Protein AF-A0A1G7MU59-F1 (afdb_monomer)

Radius of gyration: 11.7 Å; Cα contacts (8 Å, |Δi|>4): 121; chains: 1; bounding box: 26×20×30 Å

Structure (mmCIF, N/CA/C/O backbone):
data_AF-A0A1G7MU59-F1
#
_entry.id   AF-A0A1G7MU59-F1
#
loop_
_atom_site.group_PDB
_atom_site.id
_atom_site.type_symbol
_atom_site.label_atom_id
_atom_site.label_alt_id
_atom_site.label_comp_id
_atom_site.label_asym_id
_atom_site.label_entity_id
_atom_site.label_seq_id
_atom_site.pdbx_P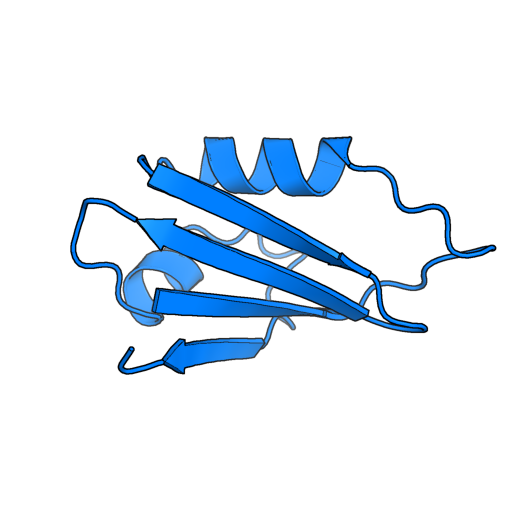DB_ins_code
_atom_site.Cartn_x
_atom_site.Cartn_y
_atom_site.Cartn_z
_atom_site.occupancy
_atom_site.B_iso_or_equiv
_atom_site.auth_seq_id
_atom_site.auth_comp_id
_atom_site.auth_asym_id
_atom_site.auth_atom_id
_atom_site.pdbx_PDB_model_num
ATOM 1 N N . MET A 1 1 ? 2.010 -3.670 12.528 1.00 85.94 1 MET A N 1
ATOM 2 C CA . MET A 1 1 ? 2.278 -2.876 11.301 1.00 85.94 1 MET A CA 1
ATOM 3 C C . MET A 1 1 ? 1.573 -3.523 10.105 1.00 85.94 1 MET A C 1
ATOM 5 O O . MET A 1 1 ? 1.463 -4.742 10.082 1.00 85.94 1 MET A O 1
ATOM 9 N N . ILE A 1 2 ? 1.100 -2.759 9.111 1.00 88.56 2 ILE A N 1
ATOM 10 C CA . ILE A 1 2 ? 0.566 -3.320 7.849 1.00 88.56 2 ILE A CA 1
ATOM 11 C C . ILE A 1 2 ? 1.525 -3.012 6.701 1.00 88.56 2 ILE A C 1
ATOM 13 O O . ILE A 1 2 ? 1.924 -1.866 6.509 1.00 88.56 2 ILE A O 1
ATOM 17 N N . LYS A 1 3 ? 1.842 -4.020 5.888 1.00 91.12 3 LYS A N 1
ATOM 18 C CA . LYS A 1 3 ? 2.559 -3.860 4.621 1.00 91.12 3 LYS A CA 1
ATOM 19 C C . LYS A 1 3 ? 1.605 -3.998 3.442 1.00 91.12 3 LYS A C 1
ATOM 21 O O . LYS A 1 3 ? 0.844 -4.961 3.357 1.00 91.12 3 LYS A O 1
ATOM 26 N N . LEU A 1 4 ? 1.683 -3.056 2.509 1.00 90.25 4 LEU A N 1
ATOM 27 C CA . LEU A 1 4 ? 1.024 -3.109 1.207 1.00 90.25 4 LEU A CA 1
ATOM 28 C C . LEU A 1 4 ? 2.071 -3.291 0.116 1.00 90.25 4 LEU A C 1
ATOM 30 O O . LEU A 1 4 ? 2.942 -2.442 -0.035 1.00 90.25 4 LEU A O 1
ATOM 34 N N . ILE A 1 5 ? 1.968 -4.358 -0.670 1.00 91.00 5 ILE A N 1
ATOM 35 C CA . ILE A 1 5 ? 2.820 -4.583 -1.841 1.00 91.00 5 ILE A CA 1
ATOM 36 C C . ILE A 1 5 ? 1.968 -4.362 -3.082 1.00 91.00 5 ILE A C 1
ATOM 38 O O . ILE A 1 5 ? 1.073 -5.150 -3.377 1.00 91.00 5 ILE A O 1
ATOM 42 N N . ILE A 1 6 ? 2.238 -3.275 -3.798 1.00 88.06 6 ILE A N 1
ATOM 43 C CA . ILE A 1 6 ? 1.476 -2.859 -4.974 1.00 88.06 6 ILE A CA 1
ATOM 44 C C . ILE A 1 6 ? 2.288 -3.197 -6.226 1.00 88.06 6 ILE A C 1
ATOM 46 O O . ILE A 1 6 ? 3.384 -2.648 -6.381 1.00 88.06 6 ILE A O 1
ATOM 50 N N . PRO A 1 7 ? 1.784 -4.043 -7.142 1.00 86.62 7 PRO A N 1
ATOM 51 C CA . PRO A 1 7 ? 2.431 -4.259 -8.429 1.00 86.62 7 PRO A CA 1
ATOM 52 C C . PRO A 1 7 ? 2.366 -2.970 -9.250 1.00 86.62 7 PRO A C 1
ATOM 54 O O . PRO A 1 7 ? 1.297 -2.483 -9.616 1.00 86.62 7 PRO A O 1
ATOM 57 N N . ARG A 1 8 ? 3.526 -2.368 -9.513 1.00 78.94 8 ARG A N 1
ATOM 58 C CA . ARG A 1 8 ? 3.628 -1.139 -10.300 1.00 78.94 8 ARG A CA 1
ATOM 59 C C . ARG A 1 8 ? 4.999 -1.072 -10.946 1.00 78.94 8 ARG A C 1
ATOM 61 O O . ARG A 1 8 ? 6.013 -1.082 -10.258 1.00 78.94 8 ARG A O 1
ATOM 68 N N . ARG A 1 9 ? 5.030 -0.960 -12.276 1.00 68.62 9 ARG A N 1
ATOM 69 C CA . ARG A 1 9 ? 6.284 -0.774 -13.017 1.00 68.62 9 ARG A CA 1
ATOM 70 C C . ARG A 1 9 ? 6.904 0.567 -12.633 1.00 68.62 9 ARG A C 1
ATOM 72 O O . ARG A 1 9 ? 6.355 1.616 -12.974 1.00 68.62 9 ARG A O 1
ATOM 79 N N . ILE A 1 10 ? 8.047 0.529 -11.955 1.00 66.75 10 ILE A N 1
ATOM 80 C CA . ILE A 1 10 ? 8.836 1.722 -11.655 1.00 66.75 10 ILE A CA 1
ATOM 81 C C . ILE A 1 10 ? 9.845 1.899 -12.789 1.00 66.75 10 ILE A C 1
ATOM 83 O O . ILE A 1 10 ? 10.828 1.170 -12.885 1.00 66.75 10 ILE A O 1
ATOM 87 N N . LYS A 1 11 ? 9.617 2.870 -13.681 1.00 58.19 11 LYS A N 1
ATOM 88 C CA . LYS A 1 11 ? 10.632 3.234 -14.681 1.00 58.19 11 LYS A CA 1
ATOM 89 C C . LYS A 1 11 ? 11.770 3.992 -13.983 1.00 58.19 11 LYS A C 1
ATOM 91 O O . LYS A 1 11 ? 11.521 4.913 -13.215 1.00 58.19 11 LYS A O 1
ATOM 96 N N . ASN A 1 12 ? 13.020 3.612 -14.253 1.00 59.59 12 ASN A N 1
ATOM 97 C CA . ASN A 1 12 ? 14.234 4.334 -13.833 1.00 59.59 12 ASN A CA 1
ATOM 98 C C . ASN A 1 12 ? 14.377 4.606 -12.319 1.00 59.59 12 ASN A C 1
ATOM 100 O O . ASN A 1 12 ? 14.895 5.655 -11.935 1.00 59.59 12 ASN A O 1
ATOM 104 N N . LYS A 1 13 ? 13.914 3.691 -11.448 1.00 57.84 13 LYS A N 1
ATOM 105 C CA . LYS A 1 13 ? 13.957 3.817 -9.968 1.00 57.84 13 LYS A CA 1
ATOM 106 C C . LYS A 1 13 ? 13.309 5.097 -9.401 1.00 57.84 13 LYS A C 1
ATOM 108 O O . LYS A 1 13 ? 13.401 5.356 -8.203 1.00 57.84 13 LYS A O 1
ATOM 113 N N . THR A 1 14 ? 12.637 5.886 -10.235 1.00 61.78 14 THR A N 1
ATOM 114 C CA . THR A 1 14 ? 11.91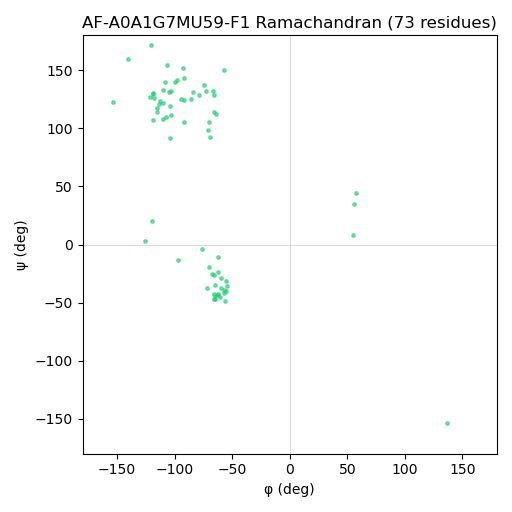9 7.101 -9.859 1.00 61.78 14 THR A CA 1
ATOM 115 C C . THR A 1 14 ? 10.441 6.758 -9.842 1.00 61.78 14 THR A C 1
ATOM 117 O O . THR A 1 14 ? 9.842 6.447 -10.868 1.00 61.78 14 THR A O 1
ATOM 120 N N . TYR A 1 15 ? 9.854 6.750 -8.648 1.00 68.38 15 TYR A N 1
ATOM 121 C CA . TYR A 1 15 ? 8.427 6.524 -8.479 1.00 68.38 15 TYR A CA 1
ATOM 122 C C . TYR A 1 15 ? 7.754 7.831 -8.075 1.00 68.38 15 TYR A C 1
ATOM 124 O O . TYR A 1 15 ? 8.285 8.610 -7.280 1.00 68.38 15 TYR A O 1
ATOM 132 N N . ASP A 1 16 ? 6.577 8.064 -8.640 1.00 71.19 16 ASP A N 1
ATOM 133 C CA . ASP A 1 16 ? 5.743 9.197 -8.278 1.00 71.19 16 ASP A CA 1
ATOM 134 C C . ASP A 1 16 ? 5.181 8.990 -6.862 1.00 71.19 16 ASP A C 1
ATOM 136 O O . ASP A 1 16 ? 4.290 8.164 -6.638 1.00 71.19 16 ASP A O 1
ATOM 140 N N . LYS A 1 17 ? 5.730 9.734 -5.893 1.00 74.38 17 LYS A N 1
ATOM 141 C CA . LYS A 1 17 ? 5.303 9.698 -4.488 1.00 74.38 17 LYS A CA 1
ATOM 142 C C . LYS A 1 17 ? 3.851 10.149 -4.309 1.00 74.38 17 LYS A C 1
ATOM 144 O O . LYS A 1 17 ? 3.219 9.724 -3.344 1.00 74.38 17 LYS A O 1
ATOM 149 N N . SER A 1 18 ? 3.308 10.944 -5.235 1.00 77.50 18 SER A N 1
ATOM 150 C CA . SER A 1 18 ? 1.947 11.498 -5.165 1.00 77.50 18 SER A CA 1
ATOM 151 C C . SER A 1 18 ? 0.900 10.397 -5.035 1.00 77.50 18 SER A C 1
ATOM 153 O O . SER A 1 18 ? -0.038 10.507 -4.253 1.00 77.50 18 SER A O 1
ATOM 155 N N . PHE A 1 19 ? 1.098 9.281 -5.738 1.00 78.50 19 PHE A N 1
ATOM 156 C CA . PHE A 1 19 ? 0.206 8.129 -5.667 1.00 78.50 19 PHE A CA 1
ATOM 157 C C . PHE A 1 19 ? 0.140 7.502 -4.260 1.00 78.50 19 PHE A C 1
ATOM 159 O O . PHE A 1 19 ? -0.946 7.167 -3.791 1.00 78.50 19 PHE A O 1
ATOM 166 N N . ALA A 1 20 ? 1.279 7.357 -3.576 1.00 78.75 20 ALA A N 1
ATOM 167 C CA . ALA A 1 20 ? 1.325 6.772 -2.236 1.00 78.75 20 ALA A CA 1
ATOM 168 C C . ALA A 1 20 ? 0.727 7.714 -1.177 1.00 78.75 20 ALA A C 1
ATOM 170 O O . ALA A 1 20 ? 0.007 7.250 -0.297 1.00 78.75 20 ALA A O 1
ATOM 171 N N . TYR A 1 21 ? 0.945 9.028 -1.305 1.00 80.62 21 TYR A N 1
ATOM 172 C CA . TYR A 1 21 ? 0.299 10.025 -0.443 1.00 80.62 21 TYR A CA 1
ATOM 173 C C . TYR A 1 21 ? -1.220 10.064 -0.637 1.00 80.62 21 TYR A C 1
ATOM 175 O O . TYR A 1 21 ? -1.956 10.019 0.343 1.00 80.62 21 TYR A O 1
AT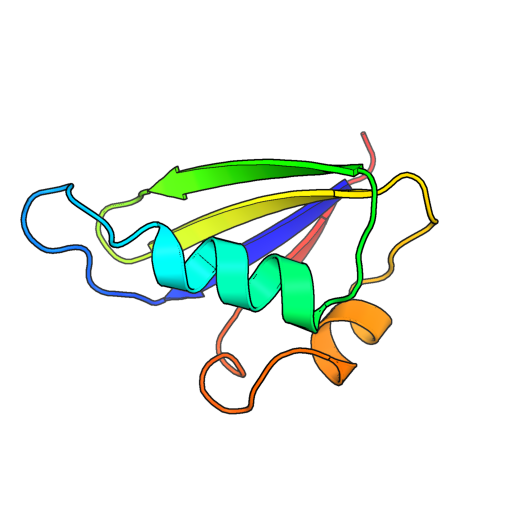OM 183 N N . LEU A 1 22 ? -1.702 10.038 -1.885 1.00 80.25 22 LEU A N 1
ATOM 184 C CA . LEU A 1 22 ? -3.137 9.940 -2.170 1.00 80.25 22 LEU A CA 1
ATOM 185 C C . LEU A 1 22 ? -3.749 8.665 -1.579 1.00 80.25 22 LEU A C 1
ATOM 187 O O . LEU A 1 22 ? -4.888 8.676 -1.113 1.00 80.25 22 LEU A O 1
ATOM 191 N N . LEU A 1 23 ? -3.008 7.554 -1.602 1.00 81.25 23 LEU A N 1
ATOM 192 C CA . LEU A 1 23 ? -3.452 6.317 -0.973 1.00 81.25 23 LEU A CA 1
ATOM 193 C C . LEU A 1 23 ? -3.541 6.471 0.548 1.00 81.25 23 LEU A C 1
ATOM 195 O O . LEU A 1 23 ? -4.555 6.096 1.125 1.00 81.25 23 LEU A O 1
ATOM 199 N N . TRP A 1 24 ? -2.517 7.044 1.178 1.00 83.06 24 TRP A N 1
ATOM 200 C CA . TRP A 1 24 ? -2.493 7.315 2.614 1.00 83.06 24 TRP 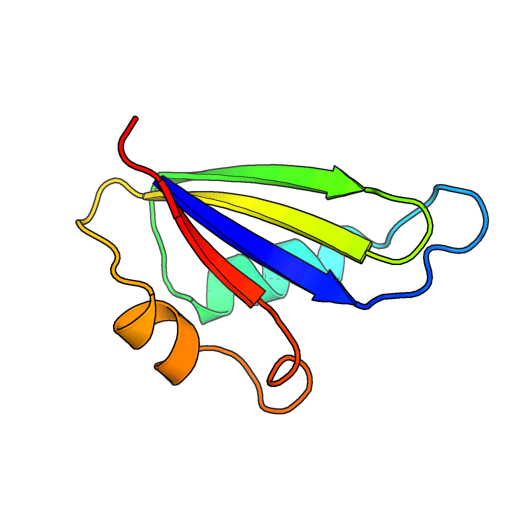A CA 1
ATOM 201 C C . TRP A 1 24 ? -3.683 8.173 3.063 1.00 83.06 24 TRP A C 1
ATOM 203 O O . TRP A 1 24 ? -4.410 7.782 3.978 1.00 83.06 24 TRP A O 1
ATOM 213 N N . GLU A 1 25 ? -3.953 9.276 2.357 1.00 83.56 25 GLU A N 1
ATOM 214 C CA . GLU A 1 25 ? -5.110 10.140 2.621 1.00 83.56 25 GLU A CA 1
ATOM 215 C C . GLU A 1 25 ? -6.435 9.385 2.465 1.00 83.56 25 GLU A C 1
ATOM 217 O O . GLU A 1 25 ? -7.298 9.456 3.341 1.00 83.56 25 GLU A O 1
ATOM 222 N N . LYS A 1 26 ? -6.597 8.597 1.392 1.00 83.31 26 LYS A N 1
ATOM 223 C CA . LYS A 1 26 ? -7.821 7.806 1.164 1.00 83.31 26 LYS A CA 1
ATOM 224 C C . LYS A 1 26 ? -8.041 6.720 2.207 1.00 83.31 26 LYS A C 1
ATOM 226 O O . LYS A 1 26 ? -9.184 6.418 2.552 1.00 83.31 26 LYS A O 1
ATOM 231 N N . LEU A 1 27 ? -6.967 6.111 2.700 1.00 81.31 27 LEU A N 1
ATOM 232 C CA . LEU A 1 27 ? -7.061 5.122 3.764 1.00 81.31 27 LEU A CA 1
ATOM 233 C C . LEU A 1 27 ? -7.457 5.768 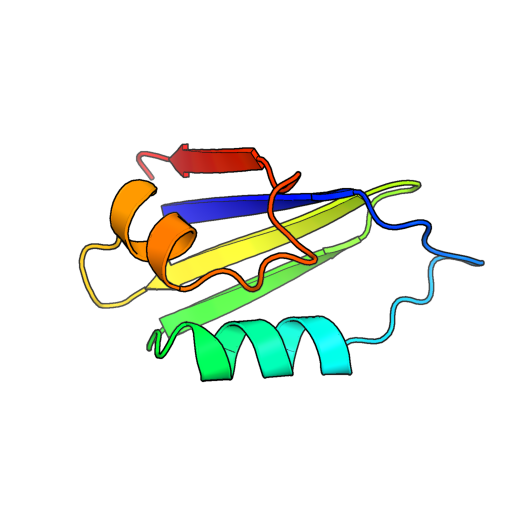5.103 1.00 81.31 27 LEU A C 1
ATOM 235 O O . LEU A 1 27 ? -7.984 5.063 5.971 1.00 81.31 27 LEU A O 1
ATOM 239 N N . GLY A 1 28 ? -7.284 7.088 5.255 1.00 81.88 28 GLY A N 1
ATOM 240 C CA . GLY A 1 28 ? -7.647 7.837 6.458 1.00 81.88 28 GLY A CA 1
ATOM 241 C C . GLY A 1 28 ? -6.939 7.280 7.689 1.00 81.88 28 GLY A C 1
ATOM 242 O O . GLY A 1 28 ? -7.585 6.993 8.693 1.00 81.88 28 GLY A O 1
ATOM 243 N N . ILE A 1 29 ? -5.644 7.003 7.543 1.00 80.31 29 ILE A N 1
ATOM 244 C CA . ILE A 1 29 ? -4.791 6.421 8.576 1.00 80.31 29 ILE A CA 1
ATOM 245 C C . ILE A 1 29 ? -3.929 7.537 9.163 1.00 80.31 29 ILE A C 1
ATOM 247 O O . ILE A 1 29 ? -3.315 8.294 8.414 1.00 80.31 29 ILE A O 1
ATOM 251 N N . THR A 1 30 ? -3.859 7.623 10.490 1.00 81.56 30 THR A N 1
ATOM 252 C CA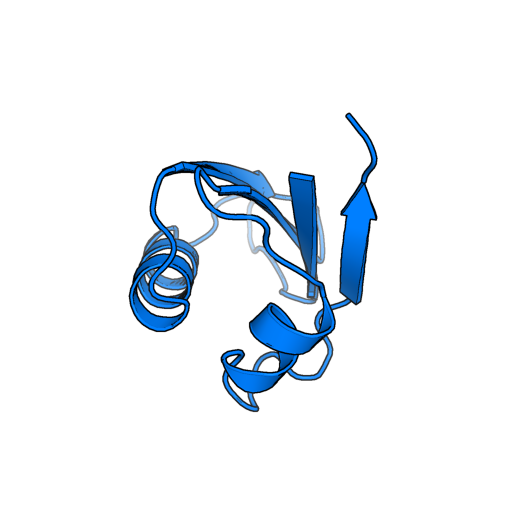 . THR A 1 30 ? -2.885 8.460 11.203 1.00 81.56 30 THR A CA 1
ATOM 253 C C . THR A 1 30 ? -1.704 7.607 11.659 1.00 81.56 30 THR A C 1
ATOM 255 O O . THR A 1 30 ? -1.884 6.450 12.043 1.00 81.56 30 THR A O 1
ATOM 258 N N . GLY A 1 31 ? -0.492 8.160 11.575 1.00 85.75 31 GLY A N 1
ATOM 259 C CA . GLY A 1 31 ? 0.750 7.476 11.933 1.00 85.75 31 GLY A CA 1
ATOM 260 C C . GLY A 1 31 ? 1.872 7.705 10.920 1.00 85.75 31 GLY A C 1
ATOM 261 O O . GLY A 1 31 ? 1.894 8.718 10.218 1.00 85.75 31 GLY A O 1
ATOM 262 N N . ASN A 1 32 ? 2.799 6.753 10.839 1.00 88.56 32 ASN A N 1
ATOM 263 C CA . ASN A 1 32 ? 3.953 6.813 9.951 1.00 88.56 32 ASN A CA 1
ATOM 264 C C . ASN A 1 32 ? 3.736 5.986 8.680 1.00 88.56 32 ASN A C 1
ATOM 266 O O . ASN A 1 32 ? 3.242 4.856 8.707 1.00 88.56 32 ASN A O 1
ATOM 270 N N . MET A 1 33 ? 4.190 6.538 7.555 1.00 88.12 33 MET A N 1
ATOM 271 C CA . MET A 1 33 ? 4.229 5.855 6.267 1.00 88.12 33 MET A CA 1
ATOM 272 C C . MET A 1 33 ? 5.670 5.747 5.779 1.00 88.12 33 MET A C 1
ATOM 274 O O . MET A 1 33 ? 6.369 6.754 5.667 1.00 88.12 33 MET A O 1
ATOM 278 N N . GLN A 1 34 ? 6.094 4.543 5.400 1.00 88.50 34 GLN A N 1
ATOM 279 C CA . GLN A 1 34 ? 7.359 4.338 4.698 1.00 88.50 34 GLN A CA 1
ATOM 280 C C . GLN A 1 34 ? 7.100 3.729 3.325 1.00 88.50 34 GLN A C 1
ATOM 282 O O . GLN A 1 34 ? 6.397 2.730 3.205 1.00 88.50 34 GLN A O 1
ATOM 287 N N . ILE A 1 35 ? 7.691 4.319 2.287 1.00 87.31 35 ILE A N 1
ATOM 288 C CA . ILE A 1 35 ? 7.553 3.843 0.911 1.00 87.31 35 ILE A CA 1
ATOM 289 C C . ILE A 1 35 ? 8.906 3.329 0.429 1.00 87.31 35 ILE A C 1
ATOM 291 O O . ILE A 1 35 ? 9.884 4.080 0.388 1.00 87.31 35 ILE A O 1
ATOM 295 N N . ILE A 1 36 ? 8.943 2.060 0.040 1.00 88.19 36 ILE A N 1
ATOM 296 C CA . ILE A 1 36 ? 10.139 1.353 -0.403 1.00 88.19 36 ILE A CA 1
ATOM 297 C C . ILE A 1 36 ? 9.902 0.906 -1.853 1.00 88.19 36 ILE A C 1
ATOM 299 O O . ILE A 1 36 ? 9.078 0.021 -2.102 1.00 88.19 36 ILE A O 1
ATOM 303 N N . PRO A 1 37 ? 10.559 1.541 -2.837 1.00 86.81 37 PRO A N 1
ATOM 304 C CA . PRO A 1 37 ? 10.445 1.133 -4.228 1.00 86.81 37 PRO A CA 1
ATOM 305 C C . PRO A 1 37 ? 11.233 -0.154 -4.488 1.00 86.81 37 PRO A C 1
ATOM 307 O O . PRO A 1 37 ? 12.386 -0.276 -4.080 1.00 86.81 37 PRO A O 1
ATOM 310 N N . HIS A 1 38 ? 10.634 -1.063 -5.250 1.00 85.06 38 HIS A N 1
ATOM 311 C CA . HIS A 1 38 ? 11.271 -2.255 -5.808 1.00 85.06 38 HIS A CA 1
ATOM 312 C C . HIS A 1 38 ? 11.173 -2.212 -7.340 1.00 85.06 38 HIS A C 1
ATOM 314 O O . HIS A 1 38 ? 10.506 -1.353 -7.908 1.00 85.06 38 HIS A O 1
ATOM 320 N N . GLU A 1 39 ? 11.834 -3.126 -8.048 1.00 82.31 39 GLU A N 1
ATOM 321 C CA . GLU A 1 39 ? 11.900 -3.085 -9.520 1.00 82.31 39 GLU A CA 1
ATOM 322 C C . GLU A 1 39 ? 10.513 -3.103 -10.201 1.00 82.31 39 GLU A C 1
ATOM 324 O O . GLU A 1 39 ? 10.257 -2.333 -11.128 1.00 82.31 39 GLU A O 1
ATOM 329 N N . ASN A 1 40 ? 9.589 -3.928 -9.696 1.00 86.19 40 ASN A N 1
ATOM 330 C CA . ASN A 1 40 ? 8.244 -4.115 -10.261 1.00 86.19 40 ASN A CA 1
ATOM 331 C C . ASN A 1 40 ? 7.106 -3.889 -9.258 1.00 86.19 40 ASN A C 1
ATOM 333 O O . ASN A 1 40 ? 5.932 -4.092 -9.581 1.00 86.19 40 ASN A O 1
ATOM 337 N N . THR A 1 41 ? 7.438 -3.498 -8.033 1.00 87.31 41 THR A N 1
ATOM 338 C CA . THR A 1 41 ? 6.470 -3.313 -6.956 1.00 87.31 41 THR A CA 1
ATOM 339 C C . THR A 1 41 ? 6.826 -2.089 -6.125 1.00 87.31 41 THR A C 1
ATOM 341 O O . THR A 1 41 ? 7.957 -1.608 -6.128 1.00 87.31 41 THR A O 1
ATOM 344 N N . ILE A 1 42 ? 5.846 -1.570 -5.397 1.00 87.00 42 ILE A N 1
ATOM 345 C CA . ILE A 1 42 ? 6.056 -0.578 -4.347 1.00 87.00 42 ILE A CA 1
ATOM 346 C C . ILE A 1 42 ? 5.580 -1.209 -3.049 1.00 87.00 42 ILE A C 1
ATOM 348 O O . ILE A 1 42 ? 4.439 -1.664 -2.967 1.00 87.00 42 ILE A O 1
ATOM 352 N N . GLU A 1 43 ? 6.446 -1.229 -2.044 1.00 89.75 43 GLU A N 1
ATOM 353 C CA . GLU A 1 43 ? 6.075 -1.596 -0.686 1.00 89.75 43 GLU A CA 1
ATOM 354 C C . GLU A 1 43 ? 5.744 -0.325 0.098 1.00 89.75 43 GLU A C 1
ATOM 356 O O . GLU A 1 43 ? 6.544 0.607 0.166 1.00 89.75 43 GLU A O 1
ATOM 361 N N . ILE A 1 44 ? 4.551 -0.277 0.682 1.00 88.50 44 ILE A N 1
ATOM 362 C CA . ILE A 1 44 ? 4.106 0.796 1.565 1.00 88.50 44 ILE A CA 1
ATOM 363 C C . ILE A 1 44 ? 3.894 0.184 2.943 1.00 88.50 44 ILE A C 1
ATOM 365 O O . ILE A 1 44 ? 3.012 -0.653 3.134 1.00 88.50 44 ILE A O 1
ATOM 369 N N . ARG A 1 45 ? 4.717 0.596 3.903 1.00 90.00 45 ARG A N 1
ATOM 370 C CA . ARG A 1 45 ? 4.573 0.230 5.310 1.00 90.00 45 ARG A CA 1
ATOM 371 C C . ARG A 1 45 ? 3.729 1.283 6.000 1.00 90.00 45 ARG A C 1
ATOM 373 O O . ARG A 1 45 ? 4.055 2.469 5.943 1.00 90.00 45 ARG A O 1
ATOM 380 N N . LEU A 1 46 ? 2.650 0.829 6.616 1.00 88.31 46 LEU A N 1
ATOM 381 C CA . LEU A 1 46 ? 1.705 1.631 7.369 1.00 88.31 46 LEU A CA 1
ATOM 382 C C . LEU A 1 46 ? 1.875 1.271 8.842 1.00 88.31 46 LEU A C 1
ATOM 384 O O . LEU A 1 46 ? 1.511 0.171 9.277 1.00 88.31 46 LEU A O 1
ATOM 388 N N . ASP A 1 47 ? 2.452 2.197 9.591 1.00 87.81 47 ASP A N 1
ATOM 389 C CA . ASP A 1 47 ? 2.525 2.130 11.041 1.00 87.81 47 ASP A CA 1
ATOM 390 C C . ASP A 1 47 ? 1.494 3.098 11.605 1.00 87.81 47 ASP A C 1
ATOM 392 O O . ASP A 1 47 ? 1.723 4.303 11.693 1.00 87.81 47 ASP A O 1
ATOM 396 N N . ALA A 1 48 ? 0.297 2.574 11.843 1.00 82.94 48 ALA A N 1
ATOM 397 C CA . ALA A 1 48 ? -0.829 3.376 12.275 1.00 82.94 48 ALA A CA 1
ATOM 398 C C . ALA A 1 48 ? -0.921 3.427 13.792 1.00 82.94 48 ALA A C 1
ATOM 400 O O . ALA A 1 48 ? -0.741 2.415 14.461 1.00 82.94 48 ALA A O 1
ATOM 401 N N . GLU A 1 49 ? -1.313 4.585 14.316 1.00 81.06 49 GLU A N 1
ATOM 402 C CA . GLU A 1 49 ? -1.609 4.747 15.746 1.00 81.06 49 GLU A CA 1
ATOM 403 C C . GLU A 1 49 ? -2.835 3.920 16.169 1.00 81.06 49 GLU A C 1
ATOM 405 O O . GLU A 1 49 ? -2.969 3.516 17.322 1.00 81.06 49 GLU A O 1
ATOM 410 N N . GLN A 1 50 ? -3.734 3.648 15.220 1.00 79.81 50 GLN A N 1
ATOM 411 C CA . GLN A 1 50 ? -4.894 2.782 15.400 1.00 79.81 50 GLN A CA 1
ATOM 412 C C . GLN A 1 50 ? -4.588 1.335 14.999 1.00 79.81 50 GLN A C 1
ATOM 414 O O . GLN A 1 50 ? -3.809 1.075 14.081 1.00 79.81 50 GLN A O 1
ATOM 419 N N . ASN A 1 51 ? -5.294 0.383 15.612 1.00 82.25 51 ASN A N 1
ATOM 420 C CA . ASN A 1 51 ? -5.165 -1.033 15.278 1.00 82.25 51 ASN A CA 1
ATOM 421 C C . ASN A 1 51 ? -5.747 -1.316 13.875 1.00 82.25 51 ASN A C 1
ATOM 423 O O . ASN A 1 51 ? -6.954 -1.502 13.703 1.00 82.25 51 ASN A O 1
ATOM 427 N N . LEU A 1 52 ? -4.900 -1.263 12.846 1.00 81.81 52 LEU A N 1
ATOM 428 C CA . LEU A 1 52 ? -5.271 -1.556 11.465 1.00 81.81 52 LEU A CA 1
ATOM 429 C C . LEU A 1 52 ? -5.229 -3.052 11.192 1.00 81.81 52 LEU A C 1
ATOM 431 O O . LEU A 1 52 ? -4.205 -3.686 11.404 1.00 81.81 52 LEU A O 1
ATOM 435 N N . THR A 1 53 ? -6.294 -3.566 10.581 1.00 87.12 53 THR A N 1
ATOM 436 C CA . THR A 1 53 ? -6.327 -4.935 10.055 1.00 87.12 53 THR A CA 1
ATOM 437 C C . THR A 1 53 ? -6.249 -4.938 8.525 1.00 87.12 53 THR A C 1
ATOM 439 O O . THR A 1 53 ? -6.733 -3.996 7.876 1.00 87.12 53 THR A O 1
ATOM 442 N N . PRO A 1 54 ? -5.751 -6.018 7.895 1.00 88.69 54 PRO A N 1
ATOM 443 C CA . PRO A 1 54 ? -5.738 -6.149 6.439 1.00 88.69 54 PRO A CA 1
ATOM 444 C C . PRO A 1 54 ? -7.116 -5.975 5.791 1.00 88.69 54 PRO A C 1
ATOM 446 O O . PRO A 1 54 ? -7.235 -5.394 4.713 1.00 88.69 54 PRO A O 1
ATOM 449 N N . SER A 1 55 ? -8.172 -6.447 6.461 1.00 88.75 55 SER A N 1
ATOM 450 C CA . SER A 1 55 ? -9.553 -6.350 5.974 1.00 88.75 55 SER A CA 1
ATOM 451 C C . SER A 1 55 ? -10.037 -4.898 5.911 1.00 88.75 55 SER A C 1
ATOM 453 O O . SER A 1 55 ? -10.633 -4.485 4.914 1.00 88.75 55 SER A O 1
ATOM 455 N 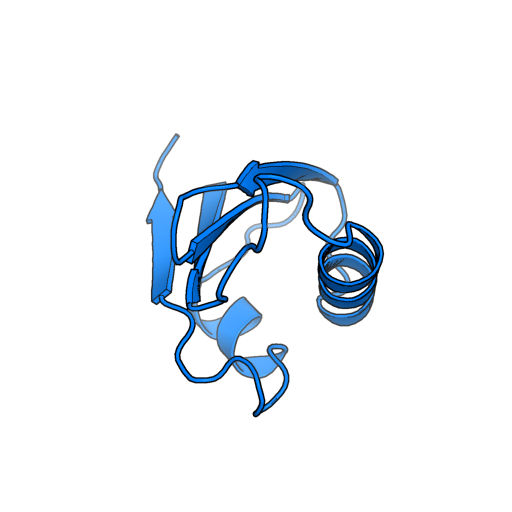N . MET A 1 56 ? -9.724 -4.089 6.932 1.00 87.00 56 MET A N 1
ATOM 456 C CA . MET A 1 56 ? -10.045 -2.657 6.939 1.00 87.00 56 MET A CA 1
ATOM 457 C C . MET A 1 56 ? -9.342 -1.921 5.803 1.00 87.00 56 MET A C 1
ATOM 459 O O . MET A 1 56 ? -9.971 -1.119 5.113 1.00 87.00 56 MET A O 1
ATOM 463 N N . VAL A 1 57 ? -8.061 -2.222 5.583 1.00 87.75 57 VAL A N 1
ATOM 464 C CA . VAL A 1 57 ? -7.294 -1.607 4.499 1.00 87.75 57 VAL A CA 1
ATOM 465 C C . VAL A 1 57 ? -7.867 -2.021 3.144 1.00 87.75 57 VAL A C 1
ATOM 467 O O . VAL A 1 57 ? -8.168 -1.152 2.331 1.00 87.75 57 VAL A O 1
ATOM 470 N N . ARG A 1 58 ? -8.153 -3.315 2.930 1.00 87.00 58 ARG A N 1
ATOM 471 C CA . ARG A 1 58 ? -8.741 -3.832 1.679 1.00 87.00 58 ARG A CA 1
ATOM 472 C C . ARG A 1 58 ? -10.053 -3.144 1.301 1.00 87.00 58 ARG A C 1
ATOM 474 O O . ARG A 1 58 ? -10.261 -2.859 0.130 1.00 87.00 58 ARG A O 1
ATOM 481 N N . ARG A 1 59 ? -10.919 -2.851 2.277 1.00 86.50 59 ARG A N 1
ATOM 482 C CA . ARG A 1 59 ? -12.203 -2.160 2.047 1.00 86.50 59 ARG A CA 1
ATOM 483 C C . ARG A 1 59 ? -12.040 -0.705 1.606 1.00 86.50 59 ARG A C 1
ATOM 485 O O . ARG A 1 59 ? -12.943 -0.168 0.975 1.00 86.50 59 ARG A O 1
ATOM 492 N N . LYS A 1 60 ? -10.918 -0.072 1.955 1.00 84.75 60 LYS A N 1
ATOM 493 C CA . LYS A 1 60 ? -10.603 1.316 1.595 1.00 84.75 60 LYS A CA 1
ATOM 494 C C . LYS A 1 60 ? -9.701 1.429 0.360 1.00 84.75 60 LYS A C 1
ATOM 496 O O . LYS A 1 60 ? -9.563 2.523 -0.186 1.00 84.75 60 LYS A O 1
ATOM 501 N N . LEU A 1 61 ? -9.084 0.330 -0.087 1.00 84.25 61 LEU A N 1
ATOM 502 C CA . LEU A 1 61 ? -8.254 0.331 -1.289 1.00 84.25 61 LEU A CA 1
ATOM 503 C C . LEU A 1 61 ? -9.110 0.591 -2.544 1.00 84.25 61 LEU A C 1
ATOM 505 O O . LEU A 1 61 ? -10.130 -0.071 -2.745 1.00 84.25 61 LEU A O 1
ATOM 509 N N . PRO A 1 62 ? -8.692 1.516 -3.426 1.00 83.44 62 PRO A N 1
ATOM 510 C CA . PRO A 1 62 ? -9.305 1.688 -4.737 1.00 83.44 62 PRO A CA 1
ATOM 511 C C . PRO A 1 62 ? -9.272 0.393 -5.571 1.00 83.44 62 PRO A C 1
ATOM 513 O O . PRO A 1 62 ? -8.292 -0.349 -5.479 1.00 83.44 62 PRO A O 1
ATOM 516 N N . PRO A 1 63 ? -10.247 0.162 -6.476 1.00 84.50 63 PRO A N 1
ATOM 517 C CA . PRO A 1 63 ? -10.264 -1.017 -7.351 1.00 84.50 63 PRO A CA 1
ATOM 518 C C . PRO A 1 63 ? -8.992 -1.192 -8.188 1.00 84.50 63 PRO A C 1
ATOM 520 O O . PRO A 1 63 ? -8.556 -2.313 -8.427 1.00 84.50 63 PRO A O 1
ATOM 523 N N . SER A 1 64 ? -8.340 -0.088 -8.571 1.00 81.94 64 SER A N 1
ATOM 524 C CA . SER A 1 64 ? -7.061 -0.101 -9.293 1.00 81.94 64 SER A CA 1
ATOM 525 C C . SER A 1 64 ? -5.907 -0.737 -8.508 1.00 81.94 64 SER A C 1
ATOM 527 O O . SER A 1 64 ? -4.836 -0.928 -9.070 1.00 81.94 64 SER A O 1
ATOM 529 N N . LEU A 1 65 ? -6.097 -1.006 -7.212 1.00 83.06 65 LEU A N 1
ATOM 530 C CA . LEU A 1 65 ? -5.132 -1.627 -6.302 1.00 83.06 65 LEU A CA 1
ATOM 531 C C . LEU A 1 65 ? -5.653 -2.941 -5.715 1.00 83.06 65 LEU A C 1
ATOM 533 O O . LEU A 1 65 ? -5.148 -3.394 -4.691 1.00 83.06 65 LEU A O 1
ATOM 537 N N . ALA A 1 66 ? -6.646 -3.569 -6.349 1.00 81.56 66 ALA A N 1
ATOM 538 C CA . ALA A 1 66 ? -7.174 -4.859 -5.905 1.00 81.56 66 ALA A CA 1
ATOM 539 C C . ALA A 1 66 ? -6.104 -5.969 -5.888 1.00 81.56 66 ALA A C 1
ATOM 541 O O . ALA A 1 66 ? -6.178 -6.881 -5.063 1.00 81.56 66 ALA A O 1
ATOM 542 N N . GLU A 1 67 ? -5.096 -5.856 -6.759 1.00 83.69 67 GLU A N 1
ATOM 543 C CA . GLU A 1 67 ? -3.941 -6.759 -6.844 1.00 83.69 67 GLU A CA 1
ATOM 544 C C . GLU A 1 67 ? -2.899 -6.529 -5.739 1.00 83.69 67 GLU A C 1
ATOM 546 O O . GLU A 1 67 ? -1.910 -7.255 -5.668 1.00 83.69 67 GLU A O 1
ATOM 551 N N . ALA A 1 68 ? -3.082 -5.523 -4.877 1.00 86.94 68 ALA A N 1
ATOM 552 C CA . ALA A 1 68 ? -2.159 -5.289 -3.781 1.00 86.94 68 ALA A CA 1
ATOM 553 C C . ALA A 1 68 ? -2.208 -6.446 -2.770 1.00 86.94 68 ALA A C 1
ATOM 555 O O . ALA A 1 68 ? -3.271 -6.812 -2.250 1.00 86.94 68 ALA A O 1
ATOM 556 N N . SER A 1 69 ? -1.036 -6.982 -2.439 1.00 90.75 69 SER A N 1
ATOM 557 C CA . SER A 1 69 ? -0.888 -7.912 -1.321 1.00 90.75 69 SER A CA 1
ATOM 558 C C . SER A 1 69 ? -0.862 -7.118 -0.020 1.00 90.75 69 SER A C 1
ATOM 560 O O . SER A 1 69 ? -0.096 -6.165 0.112 1.00 90.75 69 SER A O 1
ATOM 562 N N . ILE A 1 70 ? -1.705 -7.504 0.938 1.00 91.00 70 ILE A N 1
ATOM 563 C CA . ILE A 1 70 ? -1.842 -6.839 2.240 1.00 91.00 70 ILE A CA 1
ATOM 564 C C . ILE A 1 70 ? -1.397 -7.831 3.304 1.00 91.00 70 ILE A C 1
ATOM 566 O O . ILE A 1 70 ? -2.008 -8.890 3.437 1.00 91.00 70 ILE A O 1
ATOM 570 N N . ILE A 1 71 ? -0.339 -7.496 4.033 1.00 90.94 71 ILE A N 1
ATOM 571 C CA . ILE A 1 71 ? 0.299 -8.377 5.009 1.00 90.94 71 ILE A CA 1
ATOM 572 C C . ILE A 1 71 ? 0.263 -7.683 6.366 1.00 90.94 71 ILE A C 1
ATOM 574 O O . ILE A 1 71 ? 0.676 -6.530 6.490 1.00 90.94 71 ILE A O 1
ATOM 578 N N . GLU A 1 72 ? -0.250 -8.381 7.372 1.00 89.38 72 GLU A N 1
ATOM 579 C CA . GLU A 1 72 ? -0.131 -7.965 8.766 1.00 89.38 72 GLU A CA 1
ATOM 580 C C . GLU A 1 72 ? 1.191 -8.478 9.320 1.00 89.38 72 GLU A C 1
ATOM 582 O O . GLU A 1 72 ? 1.487 -9.668 9.230 1.00 89.38 72 GLU A O 1
ATOM 587 N N . GLU A 1 73 ? 1.995 -7.571 9.864 1.00 83.06 73 GLU A N 1
ATOM 588 C CA . GLU A 1 73 ? 3.210 -7.921 10.582 1.00 83.06 73 GLU A CA 1
ATOM 589 C C . GLU A 1 73 ? 3.055 -7.578 12.055 1.00 83.06 73 GLU A C 1
ATOM 591 O O . GLU A 1 73 ? 2.801 -6.426 12.433 1.00 83.06 73 GLU A O 1
ATOM 596 N N . THR A 1 74 ? 3.248 -8.600 12.880 1.00 67.69 74 THR A N 1
ATOM 597 C CA . THR A 1 74 ? 3.524 -8.457 14.302 1.00 67.69 74 THR A CA 1
ATOM 598 C C . THR A 1 74 ? 4.940 -7.909 14.442 1.00 67.69 74 THR A C 1
ATOM 600 O O . THR A 1 74 ? 5.911 -8.648 14.283 1.00 67.69 74 THR A O 1
ATOM 603 N N . THR A 1 75 ? 5.045 -6.598 14.638 1.00 57.94 75 THR A N 1
ATOM 604 C CA . THR A 1 75 ? 6.252 -5.952 15.172 1.00 57.94 75 THR A CA 1
ATOM 605 C C . THR A 1 75 ? 6.477 -6.367 16.612 1.00 57.94 75 THR A C 1
ATOM 607 O O . THR A 1 75 ? 5.461 -6.400 17.344 1.00 57.94 75 THR A O 1
#

Nearest PDB structur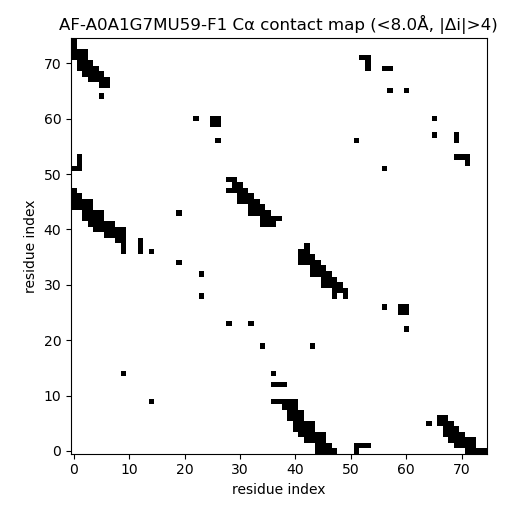es (foldseek):
  2ga7-assembly1_A  TM=4.717E-01  e=6.596E-02  Homo sapiens
  2efq-assembly1_A  TM=4.442E-01  e=4.235E-01  Sulfurisphaera tokodaii str. 7
  7w7h-assembly1_A  TM=4.618E-01  e=9.396E-01  Streptococcus suis 05ZYH33
  4pcq-assembly2_D  TM=4.013E-01  e=2.906E+00  Mycobacterium tuberculosis H37Rv
  4pcq-assembly1_B  TM=3.975E-01  e=4.050E+00  Mycobacterium tuberculosis H37Rv

Secondary structure (DSSP, 8-state):
-EEEEEE---GGG---HHHHHHHHHHHT--EEEEEEE-SSEEEEEEEESS---HHHHHHHS-GGGTT-EEEE---

Foldseek 3Di:
DKKKKFFAADPPQDDDCVVVVVLCVLLVFDDDWDWDDDRGIIIIDDDGPDDDDQVSSCVSDDPNRNVIDMDDDDD

pLDDT: mean 82.27, std 8.28, range [57.84, 91.12]

Organism: Thermoanaerobacter thermohydrosulfuricus (NCBI:txid1516)

Mean predicted aligned error: 5.21 Å

Sequence (75 aa):
MIKLIIPRRIKNKT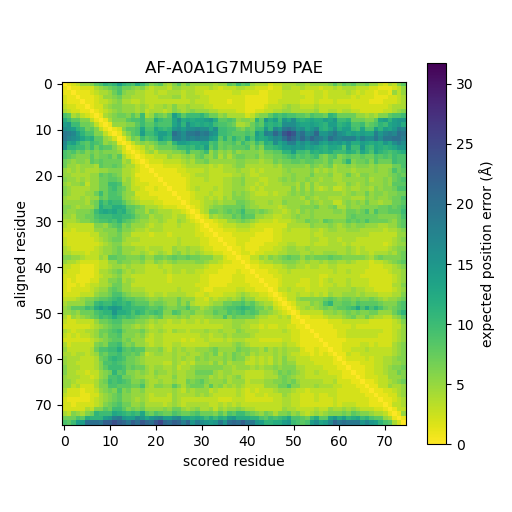YDKSFAYLLWEKLGITGNMQIIPHENTIEIRLDAEQNLTPSMVRRKLPPSLAEASIIEETT

Solvent-accessible surface area (backbone atoms only — not comparable to full-atom values): 4482 Å² total; per-residue (Å²): 75,37,38,36,41,35,77,41,82,38,64,89,88,56,68,76,61,64,61,58,52,55,47,44,61,64,56,69,65,58,71,52,76,47,80,47,82,45,77,52,31,36,38,39,38,40,43,49,80,57,97,78,48,55,68,63,51,57,75,50,50,55,79,97,49,68,81,38,48,66,43,77,42,89,120